Protein AF-A0A1I2H4F8-F1 (afdb_monomer_lite)

Structure (mmCIF, N/CA/C/O backbone):
data_AF-A0A1I2H4F8-F1
#
_entry.id   AF-A0A1I2H4F8-F1
#
loop_
_atom_site.group_PDB
_atom_site.id
_atom_site.type_symbol
_atom_site.label_atom_id
_atom_site.label_alt_id
_atom_site.label_comp_id
_atom_site.label_asym_id
_atom_site.label_entity_id
_atom_site.label_seq_id
_atom_site.pdbx_PDB_ins_code
_atom_site.Cartn_x
_atom_site.Cartn_y
_atom_site.Cartn_z
_atom_site.occupancy
_atom_site.B_iso_or_equiv
_atom_site.auth_seq_id
_atom_site.auth_comp_id
_atom_site.auth_asym_id
_atom_site.auth_atom_id
_atom_site.pdbx_PDB_model_num
ATOM 1 N N . MET A 1 1 ? 90.840 -33.347 -33.432 1.00 39.97 1 MET A N 1
ATOM 2 C CA . MET A 1 1 ? 90.452 -32.369 -32.389 1.00 39.97 1 MET A CA 1
ATOM 3 C C . MET A 1 1 ? 90.747 -30.966 -32.914 1.00 39.97 1 MET A C 1
ATOM 5 O O . MET A 1 1 ? 91.766 -30.851 -33.579 1.00 39.97 1 MET A O 1
ATOM 9 N N . PRO A 1 2 ? 90.014 -29.904 -32.543 1.00 55.44 2 PRO A N 1
ATOM 10 C CA . PRO A 1 2 ? 88.580 -29.834 -32.237 1.00 55.44 2 PRO A CA 1
ATOM 11 C C . PRO A 1 2 ? 87.921 -28.507 -32.757 1.00 55.44 2 PRO A C 1
ATOM 13 O O . PRO A 1 2 ? 88.611 -27.640 -33.274 1.00 55.44 2 PRO A O 1
ATOM 16 N N . VAL A 1 3 ? 86.580 -28.426 -32.665 1.00 59.91 3 VAL A N 1
ATOM 17 C CA . VAL A 1 3 ? 85.654 -27.255 -32.526 1.00 59.91 3 VAL A CA 1
ATOM 18 C C . VAL A 1 3 ? 86.143 -25.826 -32.882 1.00 59.91 3 VAL A C 1
ATOM 20 O O . VAL A 1 3 ? 87.194 -25.403 -32.435 1.00 59.91 3 VAL A O 1
ATOM 23 N N . THR A 1 4 ? 85.369 -24.971 -33.565 1.00 49.78 4 THR A N 1
ATOM 24 C CA . THR A 1 4 ? 84.066 -24.465 -33.089 1.00 49.78 4 THR A CA 1
ATOM 25 C C . THR A 1 4 ? 83.161 -23.913 -34.201 1.00 49.78 4 THR A C 1
ATOM 27 O O . THR A 1 4 ? 83.515 -23.065 -35.013 1.00 49.78 4 THR A O 1
ATOM 30 N N . ARG A 1 5 ? 81.910 -24.368 -34.125 1.00 60.12 5 ARG A N 1
ATOM 31 C CA . ARG A 1 5 ? 80.679 -23.698 -34.547 1.00 60.12 5 ARG A CA 1
ATOM 32 C C . ARG A 1 5 ? 80.498 -22.412 -33.731 1.00 60.12 5 ARG A C 1
ATOM 34 O O . ARG A 1 5 ? 80.404 -22.533 -32.518 1.00 60.12 5 ARG A O 1
ATOM 41 N N . THR A 1 6 ? 80.301 -21.268 -34.386 1.00 49.59 6 THR A N 1
ATOM 42 C CA . THR A 1 6 ? 79.410 -20.179 -33.928 1.00 49.59 6 THR A CA 1
ATOM 43 C C . THR A 1 6 ? 79.013 -19.302 -35.118 1.00 49.59 6 THR A C 1
ATOM 45 O O . THR A 1 6 ? 79.593 -18.256 -35.394 1.00 49.59 6 THR A O 1
ATOM 48 N N . ALA A 1 7 ? 77.980 -19.741 -35.838 1.00 48.59 7 ALA A N 1
ATOM 49 C CA . ALA A 1 7 ? 77.205 -18.860 -36.696 1.00 48.59 7 ALA A CA 1
ATOM 50 C C . ALA A 1 7 ? 76.454 -17.874 -35.791 1.00 48.59 7 ALA A C 1
ATOM 52 O O . ALA A 1 7 ? 75.472 -18.234 -35.144 1.00 48.59 7 ALA A O 1
ATOM 53 N N . GLY A 1 8 ? 76.952 -16.642 -35.718 1.00 45.03 8 GLY A N 1
ATOM 54 C CA . GLY A 1 8 ? 76.224 -15.502 -35.176 1.00 45.03 8 GLY A CA 1
ATOM 55 C C . GLY A 1 8 ? 75.126 -15.081 -36.147 1.00 45.03 8 GLY A C 1
ATOM 56 O O . GLY A 1 8 ? 75.227 -14.054 -36.803 1.00 45.03 8 GLY A O 1
ATOM 57 N N . THR A 1 9 ? 74.077 -15.886 -36.269 1.00 62.81 9 THR A N 1
ATOM 58 C CA . THR A 1 9 ? 72.761 -15.352 -36.610 1.00 62.81 9 THR A CA 1
ATOM 59 C C . THR A 1 9 ? 72.220 -14.739 -35.335 1.00 62.81 9 THR A C 1
ATOM 61 O O . THR A 1 9 ? 72.135 -15.466 -34.345 1.00 62.81 9 THR A O 1
ATOM 64 N N . THR A 1 10 ? 71.867 -13.454 -35.337 1.00 55.84 10 THR A N 1
ATOM 65 C CA . THR A 1 10 ? 70.646 -12.925 -34.700 1.00 55.84 10 THR A CA 1
ATOM 66 C C . THR A 1 10 ? 70.765 -11.419 -34.510 1.00 55.84 10 THR A C 1
ATOM 68 O O . THR A 1 10 ? 71.670 -10.926 -33.846 1.00 55.84 10 THR A O 1
ATOM 71 N N . THR A 1 11 ? 69.762 -10.741 -35.070 1.00 59.06 11 THR A N 1
ATOM 72 C CA . THR A 1 11 ? 69.289 -9.410 -34.691 1.00 59.06 11 THR A CA 1
ATOM 73 C C . THR A 1 11 ? 70.174 -8.249 -35.100 1.00 59.06 11 THR A C 1
ATOM 75 O O . THR A 1 11 ? 71.137 -7.948 -34.418 1.00 59.06 11 THR A O 1
ATOM 78 N N . MET A 1 12 ? 69.773 -7.553 -36.172 1.00 51.06 12 MET A N 1
ATOM 79 C CA . MET A 1 12 ? 69.686 -6.076 -36.227 1.00 51.06 12 MET A CA 1
ATOM 80 C C . MET A 1 12 ? 68.962 -5.575 -37.502 1.00 51.06 12 MET A C 1
ATOM 82 O O . MET A 1 12 ? 69.264 -4.500 -38.003 1.00 51.06 12 MET A O 1
ATOM 86 N N . MET A 1 13 ? 67.987 -6.321 -38.056 1.00 48.41 13 MET A N 1
ATOM 87 C CA . MET A 1 13 ? 67.206 -5.834 -39.213 1.00 48.41 13 MET A CA 1
ATOM 88 C C . MET A 1 13 ? 65.754 -6.360 -39.257 1.00 48.41 13 MET A C 1
ATOM 90 O O . MET A 1 13 ? 65.284 -6.803 -40.295 1.00 48.41 13 MET A O 1
ATOM 94 N N . GLY A 1 14 ? 65.045 -6.346 -38.118 1.00 54.44 14 GLY A N 1
ATOM 95 C CA . GLY A 1 14 ? 63.628 -6.769 -38.010 1.00 54.44 14 GLY A CA 1
ATOM 96 C C . GLY A 1 14 ? 62.611 -5.629 -37.820 1.00 54.44 14 GLY A C 1
ATOM 97 O O . GLY A 1 14 ? 61.411 -5.861 -37.779 1.00 54.44 14 GLY A O 1
ATOM 98 N N . GLY A 1 15 ? 63.056 -4.371 -37.719 1.00 59.88 15 GLY A N 1
ATOM 99 C CA . GLY A 1 15 ? 62.225 -3.277 -37.190 1.00 59.88 15 GLY A CA 1
ATOM 100 C C . GLY A 1 15 ? 61.047 -2.800 -38.056 1.00 59.88 15 GLY A C 1
ATOM 101 O O . GLY A 1 15 ? 60.159 -2.147 -37.523 1.00 59.88 15 GLY A O 1
ATOM 102 N N . MET A 1 16 ? 61.005 -3.104 -39.360 1.00 56.12 16 MET A N 1
ATOM 103 C CA . MET A 1 16 ? 59.895 -2.687 -40.245 1.00 56.12 16 MET A CA 1
ATOM 104 C C . MET A 1 16 ? 59.062 -3.852 -40.797 1.00 56.12 16 MET A C 1
ATOM 106 O O . MET A 1 16 ? 57.874 -3.669 -41.053 1.00 56.12 16 MET A O 1
ATOM 110 N N . ALA A 1 17 ? 59.644 -5.048 -40.954 1.00 54.59 17 ALA A N 1
ATOM 111 C CA . ALA A 1 17 ? 58.944 -6.208 -41.516 1.00 54.59 17 ALA A CA 1
ATOM 112 C C . ALA A 1 17 ? 57.994 -6.882 -40.508 1.00 54.59 17 ALA A C 1
ATOM 114 O O . ALA A 1 17 ? 56.957 -7.401 -40.913 1.00 54.59 17 ALA A O 1
ATOM 115 N N . ASP A 1 18 ? 58.289 -6.788 -39.207 1.00 60.88 18 ASP A N 1
ATOM 116 C CA . ASP A 1 18 ? 57.451 -7.347 -38.132 1.00 60.88 18 ASP A CA 1
ATOM 117 C C . ASP A 1 18 ? 56.252 -6.443 -37.772 1.00 60.88 18 ASP A C 1
ATOM 119 O O . ASP A 1 18 ? 55.317 -6.854 -37.082 1.00 60.88 18 ASP A O 1
ATOM 123 N N . LEU A 1 19 ? 56.238 -5.209 -38.287 1.00 59.44 19 LEU A N 1
ATOM 124 C CA . LEU A 1 19 ? 55.208 -4.202 -38.017 1.00 59.44 19 LEU A CA 1
ATOM 125 C C . LEU A 1 19 ? 53.937 -4.431 -38.850 1.00 59.44 19 LEU A C 1
ATOM 127 O O . LEU A 1 19 ? 52.829 -4.193 -38.374 1.00 59.44 19 LEU A O 1
ATOM 131 N N . VAL A 1 20 ? 54.089 -4.951 -40.071 1.00 65.06 20 VAL A N 1
ATOM 132 C CA . VAL A 1 20 ? 52.974 -5.302 -40.965 1.00 65.06 20 VAL A CA 1
ATOM 133 C C . VAL A 1 20 ? 52.110 -6.439 -40.394 1.00 65.06 20 VAL A C 1
ATOM 135 O O . VAL A 1 20 ? 50.898 -6.242 -40.286 1.00 65.06 20 VAL A O 1
ATOM 138 N N . PRO A 1 21 ? 52.660 -7.595 -39.963 1.00 66.81 21 PRO A N 1
ATOM 139 C CA . PRO A 1 21 ? 51.850 -8.645 -39.350 1.00 66.81 21 PRO A CA 1
ATOM 140 C C . PRO A 1 21 ? 51.243 -8.202 -38.011 1.00 66.81 21 PRO A C 1
ATOM 142 O O . PRO A 1 21 ? 50.092 -8.535 -37.740 1.00 66.81 21 PRO A O 1
ATOM 145 N N . ALA A 1 22 ? 51.942 -7.387 -37.210 1.00 66.88 22 ALA A N 1
ATOM 146 C CA . ALA A 1 22 ? 51.381 -6.826 -35.978 1.00 66.88 22 ALA A CA 1
ATOM 147 C C . ALA A 1 22 ? 50.166 -5.914 -36.247 1.00 66.88 22 ALA A C 1
ATOM 149 O O . ALA A 1 22 ? 49.146 -6.025 -35.566 1.00 66.88 22 ALA A O 1
ATOM 150 N N . LEU A 1 23 ? 50.232 -5.060 -37.275 1.00 67.00 23 LEU A N 1
ATOM 151 C CA . LEU A 1 23 ? 49.124 -4.193 -37.689 1.00 67.00 23 LEU A CA 1
ATOM 152 C C . LEU A 1 23 ? 47.916 -5.007 -38.191 1.00 67.00 23 LEU A C 1
ATOM 154 O O . LEU A 1 23 ? 46.775 -4.708 -37.832 1.00 67.00 23 LEU A O 1
ATOM 158 N N . VAL A 1 24 ? 48.166 -6.061 -38.978 1.00 71.38 24 VAL A N 1
ATOM 159 C CA . VAL A 1 24 ? 47.126 -6.959 -39.515 1.00 71.38 24 VAL A CA 1
ATOM 160 C C . VAL A 1 24 ? 46.428 -7.745 -38.401 1.00 71.38 24 VAL A C 1
ATOM 162 O O . VAL A 1 24 ? 45.221 -7.961 -38.478 1.00 71.38 24 VAL A O 1
ATOM 165 N N . VAL A 1 25 ? 47.149 -8.129 -37.343 1.00 76.81 25 VAL A N 1
ATOM 166 C CA . VAL A 1 25 ? 46.583 -8.848 -36.187 1.00 76.81 25 VAL A CA 1
ATOM 167 C C . VAL A 1 25 ? 45.822 -7.912 -35.241 1.00 76.81 25 VAL A C 1
ATOM 169 O O . VAL A 1 25 ? 44.806 -8.308 -34.672 1.00 76.81 25 VAL A O 1
ATOM 172 N N . LEU A 1 26 ? 46.256 -6.658 -35.089 1.00 79.69 26 LEU A N 1
ATOM 173 C CA . LEU A 1 26 ? 45.585 -5.680 -34.224 1.00 79.69 26 LEU A CA 1
ATOM 174 C C . LEU A 1 26 ? 44.281 -5.140 -34.829 1.00 79.69 26 LEU A C 1
ATOM 176 O O . LEU A 1 26 ? 43.333 -4.878 -34.089 1.00 79.69 26 LEU A O 1
ATOM 180 N N . ALA A 1 27 ? 44.190 -5.015 -36.155 1.00 83.38 27 ALA A N 1
ATOM 181 C CA . ALA A 1 27 ? 43.000 -4.513 -36.846 1.00 83.38 27 ALA A CA 1
ATOM 182 C C . ALA A 1 27 ? 41.679 -5.243 -36.485 1.00 83.38 27 ALA A C 1
ATOM 184 O O . ALA A 1 27 ? 40.718 -4.560 -36.114 1.00 83.38 27 ALA A O 1
ATOM 185 N N . PRO A 1 28 ? 41.581 -6.591 -36.517 1.00 83.25 28 PRO A N 1
ATOM 186 C CA . PRO A 1 28 ? 40.359 -7.294 -36.126 1.00 83.25 28 PRO A CA 1
ATOM 187 C C . PRO A 1 28 ? 40.059 -7.158 -34.630 1.00 83.25 28 PRO A C 1
ATOM 189 O O . PRO A 1 28 ? 38.895 -7.080 -34.252 1.00 83.25 28 PRO A O 1
ATOM 192 N N . VAL A 1 29 ? 41.083 -7.072 -33.775 1.00 87.00 29 VAL A N 1
ATOM 193 C CA . VAL A 1 29 ? 40.905 -6.882 -32.326 1.00 87.00 29 VAL A CA 1
ATOM 194 C C . VAL A 1 29 ? 40.298 -5.510 -32.036 1.00 87.00 29 VAL A C 1
ATOM 196 O O . VAL A 1 29 ? 39.344 -5.409 -31.269 1.00 87.00 29 VAL A O 1
ATOM 199 N N . VAL A 1 30 ? 40.793 -4.461 -32.695 1.00 88.25 30 VAL A N 1
ATOM 200 C CA . VAL A 1 30 ? 40.244 -3.102 -32.579 1.00 88.25 30 VAL A CA 1
ATOM 201 C C . VAL A 1 30 ? 38.819 -3.040 -33.130 1.00 88.25 30 VAL A C 1
ATOM 203 O O . VAL A 1 30 ? 37.950 -2.437 -32.500 1.00 88.25 30 VAL A O 1
ATOM 206 N N . ALA A 1 31 ? 38.546 -3.705 -34.256 1.00 88.00 31 ALA A N 1
ATOM 207 C CA . ALA A 1 31 ? 37.199 -3.786 -34.815 1.00 88.00 31 ALA A CA 1
ATOM 208 C C . ALA A 1 31 ? 36.225 -4.501 -33.860 1.00 88.00 31 ALA A C 1
ATOM 210 O O . ALA A 1 31 ? 35.133 -3.994 -33.606 1.00 88.00 31 ALA A O 1
ATOM 211 N N . LEU A 1 32 ? 36.630 -5.632 -33.272 1.00 90.50 32 LEU A N 1
ATOM 212 C CA . LEU A 1 32 ? 35.833 -6.372 -32.290 1.00 90.50 32 LEU A CA 1
ATOM 213 C C . LEU A 1 32 ? 35.600 -5.562 -31.011 1.00 90.50 32 LEU A C 1
ATOM 215 O O . LEU A 1 32 ? 34.479 -5.545 -30.512 1.00 90.50 32 LEU A O 1
ATOM 219 N N . LEU A 1 33 ? 36.613 -4.846 -30.513 1.00 90.81 33 LEU A N 1
ATOM 220 C CA . LEU A 1 33 ? 36.468 -3.935 -29.374 1.00 90.81 33 LEU A CA 1
ATOM 221 C C . LEU A 1 33 ? 35.499 -2.790 -29.689 1.00 90.81 33 LEU A C 1
ATOM 223 O O . LEU A 1 33 ? 34.646 -2.472 -28.863 1.00 90.81 33 LEU A O 1
ATOM 227 N N . GLY A 1 34 ? 35.570 -2.212 -30.890 1.00 89.00 34 GLY A N 1
ATOM 228 C CA . GLY A 1 34 ? 34.635 -1.184 -31.348 1.00 89.00 34 GLY A CA 1
ATOM 229 C C . GLY A 1 34 ? 33.195 -1.697 -31.409 1.00 89.00 34 GLY A C 1
ATOM 230 O O . GLY A 1 34 ? 32.293 -1.075 -30.848 1.00 89.00 34 GLY A O 1
ATOM 231 N N . VAL A 1 35 ? 32.979 -2.869 -32.014 1.00 86.81 35 VAL A N 1
ATOM 232 C CA . VAL A 1 35 ? 31.661 -3.524 -32.063 1.00 86.81 35 VAL A CA 1
ATOM 233 C C . VAL A 1 35 ? 31.161 -3.847 -30.654 1.00 86.81 35 VAL A C 1
ATOM 235 O O . VAL A 1 35 ? 30.007 -3.568 -30.341 1.00 86.81 35 VAL A O 1
ATOM 238 N N . PHE A 1 36 ? 32.022 -4.359 -29.774 1.00 86.06 36 PHE A N 1
ATOM 239 C CA . PHE A 1 36 ? 31.679 -4.664 -28.386 1.00 86.06 36 PHE A CA 1
ATOM 240 C C . PHE A 1 36 ? 31.255 -3.408 -27.607 1.00 86.06 36 PHE A C 1
ATOM 242 O O . PHE A 1 36 ? 30.220 -3.421 -26.942 1.00 86.06 36 PHE A O 1
ATOM 249 N N . ILE A 1 37 ? 31.978 -2.291 -27.753 1.00 86.00 37 ILE A N 1
ATOM 250 C CA . ILE A 1 37 ? 31.615 -0.996 -27.152 1.00 86.00 37 ILE A CA 1
ATOM 251 C C . ILE A 1 37 ? 30.257 -0.508 -27.679 1.00 86.00 37 ILE A C 1
ATOM 253 O O . ILE A 1 37 ? 29.415 -0.073 -26.890 1.00 86.00 37 ILE A O 1
ATOM 257 N N . VAL A 1 38 ? 30.010 -0.618 -28.989 1.00 82.94 38 VAL A N 1
ATOM 258 C CA . VAL A 1 38 ? 28.726 -0.237 -29.604 1.00 82.94 38 VAL A CA 1
ATOM 259 C C . VAL A 1 38 ? 27.579 -1.102 -29.073 1.00 82.94 38 VAL A C 1
ATOM 261 O O . VAL A 1 38 ? 26.531 -0.564 -28.715 1.00 82.94 38 VAL A O 1
ATOM 264 N N . VAL A 1 39 ? 27.772 -2.419 -28.953 1.00 80.81 39 VAL A N 1
ATOM 265 C CA . VAL A 1 39 ? 26.772 -3.348 -28.397 1.00 80.81 39 VAL A CA 1
ATOM 266 C C . VAL A 1 39 ? 26.457 -3.015 -26.935 1.00 80.81 39 VAL A C 1
ATOM 268 O O . VAL A 1 39 ? 25.285 -2.940 -26.562 1.00 80.81 39 VAL A O 1
ATOM 271 N N . LEU A 1 40 ? 27.470 -2.726 -26.112 1.00 77.06 40 LEU A N 1
ATOM 272 C CA . LEU A 1 40 ? 27.270 -2.320 -24.715 1.00 77.06 40 LEU A CA 1
ATOM 273 C C . LEU A 1 40 ? 26.562 -0.961 -24.578 1.00 77.06 40 LEU A C 1
ATOM 275 O O . LEU A 1 40 ? 25.819 -0.742 -23.616 1.00 77.06 40 LEU A O 1
ATOM 279 N N . ALA A 1 41 ? 26.752 -0.048 -25.533 1.00 73.94 41 ALA A N 1
ATOM 280 C CA . ALA A 1 41 ? 26.088 1.253 -25.538 1.00 73.94 41 ALA A CA 1
ATOM 281 C C . ALA A 1 41 ? 24.585 1.162 -25.878 1.00 73.94 41 ALA A C 1
ATOM 283 O O . ALA A 1 41 ? 23.793 1.964 -25.375 1.00 73.94 41 ALA A O 1
ATOM 284 N N . GLN A 1 42 ? 24.166 0.167 -26.670 1.00 68.38 42 GLN A N 1
ATOM 285 C CA . GLN A 1 42 ? 22.779 0.016 -27.141 1.00 68.38 42 GLN A CA 1
ATOM 286 C C . GLN A 1 42 ? 21.780 -0.312 -26.010 1.00 68.38 42 GLN A C 1
ATOM 288 O O . GLN A 1 42 ? 20.629 0.126 -26.047 1.00 68.38 42 GLN A O 1
ATOM 293 N N . GLY A 1 43 ? 22.212 -1.019 -24.957 1.00 59.69 43 GLY A N 1
ATOM 294 C CA . GLY A 1 43 ? 21.328 -1.475 -23.872 1.00 59.69 43 GLY A CA 1
ATOM 295 C C . GLY A 1 43 ? 20.794 -0.368 -22.950 1.00 59.69 43 GLY A C 1
ATOM 296 O O . GLY A 1 43 ? 19.757 -0.537 -22.307 1.00 59.69 43 GLY A O 1
ATOM 297 N N . LYS A 1 44 ? 21.456 0.795 -22.894 1.00 56.81 44 LYS A N 1
ATOM 298 C CA . LYS A 1 44 ? 21.090 1.874 -21.956 1.00 56.81 44 LYS A CA 1
ATOM 299 C C . LYS A 1 44 ? 19.917 2.731 -22.444 1.00 56.81 44 LYS A C 1
ATOM 301 O O . LYS A 1 44 ? 19.139 3.222 -21.628 1.00 56.81 44 LYS A O 1
ATOM 306 N N . ALA A 1 45 ? 19.750 2.876 -23.759 1.00 59.28 45 ALA A N 1
ATOM 307 C CA . ALA A 1 45 ? 18.715 3.731 -24.347 1.00 59.28 45 ALA A CA 1
ATOM 308 C C . ALA A 1 45 ? 17.330 3.060 -24.408 1.00 59.28 45 ALA A C 1
ATOM 310 O O . ALA A 1 45 ? 16.309 3.738 -24.277 1.00 59.28 45 ALA A O 1
ATOM 311 N N . ALA A 1 46 ? 17.275 1.734 -24.570 1.00 59.16 46 ALA A N 1
ATOM 312 C CA . ALA A 1 46 ? 16.018 0.983 -24.553 1.00 59.16 46 ALA A CA 1
ATOM 313 C C . ALA A 1 46 ? 15.435 0.884 -23.130 1.00 59.16 46 ALA A C 1
ATOM 315 O O . ALA A 1 46 ? 14.266 1.203 -22.914 1.00 59.16 46 ALA A O 1
ATOM 316 N N . ALA A 1 47 ? 16.279 0.583 -22.137 1.00 59.66 47 ALA A N 1
ATOM 317 C CA . ALA A 1 47 ? 15.864 0.461 -20.738 1.00 59.66 47 ALA A CA 1
ATOM 318 C C . ALA A 1 47 ? 15.335 1.779 -20.134 1.00 59.66 47 ALA A C 1
ATOM 320 O O . ALA A 1 47 ? 14.472 1.762 -19.255 1.00 59.66 47 ALA A O 1
ATOM 321 N N . ALA A 1 48 ? 15.818 2.934 -20.607 1.00 62.62 48 ALA A N 1
ATOM 322 C CA . ALA A 1 48 ? 15.330 4.238 -20.156 1.00 62.62 48 ALA A CA 1
ATOM 323 C C . ALA A 1 48 ? 13.889 4.521 -20.622 1.00 62.62 48 ALA A C 1
ATOM 325 O O . ALA A 1 48 ? 13.079 5.041 -19.852 1.00 62.62 48 ALA A O 1
ATOM 326 N N . ARG A 1 49 ? 13.540 4.132 -21.857 1.00 62.41 49 ARG A N 1
ATOM 327 C CA . ARG A 1 49 ? 12.192 4.333 -22.419 1.00 62.41 49 ARG A CA 1
ATOM 328 C C . ARG A 1 49 ? 11.147 3.446 -21.740 1.00 62.41 49 ARG A C 1
ATOM 330 O O . ARG A 1 49 ? 10.020 3.888 -21.521 1.00 62.41 49 ARG A O 1
ATOM 337 N N . ASP A 1 50 ? 11.520 2.228 -21.358 1.00 66.94 50 ASP A N 1
ATOM 338 C CA . ASP A 1 50 ? 10.613 1.307 -20.663 1.00 66.94 50 ASP A CA 1
ATOM 339 C C . ASP A 1 50 ? 10.311 1.741 -19.226 1.00 66.94 50 ASP A C 1
ATOM 341 O O . ASP A 1 50 ? 9.161 1.669 -18.781 1.00 66.94 50 ASP A O 1
ATOM 345 N N . ARG A 1 51 ? 11.308 2.289 -18.520 1.00 70.50 51 ARG A N 1
ATOM 346 C CA 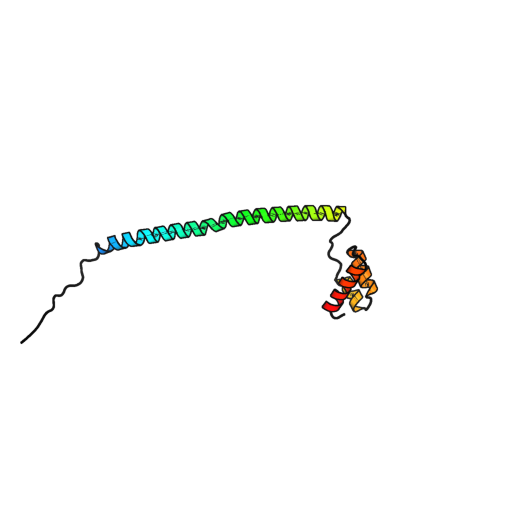. ARG A 1 51 ? 11.109 2.867 -17.182 1.00 70.50 51 ARG A CA 1
ATOM 347 C C . ARG A 1 51 ? 10.169 4.069 -17.218 1.00 70.50 51 ARG A C 1
ATOM 349 O O . ARG A 1 51 ? 9.235 4.118 -16.424 1.00 70.50 51 ARG A O 1
ATOM 356 N N . ALA A 1 52 ? 10.356 4.983 -18.172 1.00 73.44 52 ALA A N 1
ATOM 357 C CA . ALA A 1 52 ? 9.511 6.171 -18.307 1.00 73.44 52 ALA A CA 1
ATOM 358 C C . ALA A 1 52 ? 8.029 5.815 -18.539 1.00 73.44 52 ALA A C 1
ATOM 360 O O . ALA A 1 52 ? 7.149 6.353 -17.869 1.00 73.44 52 ALA A O 1
ATOM 361 N N . ARG A 1 53 ? 7.746 4.841 -19.418 1.00 77.88 53 ARG A N 1
ATOM 362 C CA . ARG A 1 53 ? 6.371 4.365 -19.665 1.00 77.88 53 ARG A CA 1
ATOM 363 C C . ARG A 1 53 ? 5.739 3.718 -18.436 1.00 77.88 53 ARG A C 1
ATOM 365 O O . ARG A 1 53 ? 4.534 3.844 -18.226 1.00 77.88 53 ARG A O 1
ATOM 372 N N . SER A 1 54 ? 6.538 3.019 -17.638 1.00 78.38 54 SER A N 1
ATOM 373 C CA . SER A 1 54 ? 6.062 2.352 -16.424 1.00 78.38 54 SER A CA 1
ATOM 374 C C . SER A 1 54 ? 5.671 3.366 -15.345 1.00 78.38 54 SER A C 1
ATOM 376 O O . SER A 1 54 ? 4.606 3.227 -14.748 1.00 78.38 54 SER A O 1
ATOM 378 N N . VAL A 1 55 ? 6.464 4.431 -15.170 1.00 83.12 55 VAL A N 1
ATOM 379 C CA . VAL A 1 55 ? 6.151 5.528 -14.235 1.00 83.12 55 VAL A CA 1
ATOM 380 C C . VAL A 1 55 ? 4.854 6.241 -14.623 1.00 83.12 55 VAL A C 1
ATOM 382 O O . VAL A 1 55 ? 3.994 6.469 -13.776 1.00 83.12 55 VAL A O 1
ATOM 385 N N . GLU A 1 56 ? 4.655 6.538 -15.910 1.00 86.56 56 GLU A N 1
ATOM 386 C CA . GLU A 1 56 ? 3.424 7.197 -16.366 1.00 86.56 56 GLU A CA 1
ATOM 387 C C . GLU A 1 56 ? 2.181 6.316 -16.155 1.00 86.56 56 GLU A C 1
ATOM 389 O O . GLU A 1 56 ? 1.111 6.799 -15.764 1.00 86.56 56 GLU A O 1
ATOM 394 N N . ARG A 1 57 ? 2.318 5.004 -16.390 1.00 86.94 57 ARG A N 1
ATOM 395 C CA . ARG A 1 57 ? 1.244 4.036 -16.143 1.00 86.94 57 ARG A CA 1
ATOM 396 C C . ARG A 1 57 ? 0.877 3.971 -14.664 1.00 86.94 57 ARG A C 1
ATOM 398 O O . ARG A 1 57 ? -0.315 4.012 -14.369 1.00 86.94 57 ARG A O 1
ATOM 405 N N . LEU A 1 58 ? 1.864 3.925 -13.769 1.00 90.44 58 LEU A N 1
ATOM 406 C CA . LEU A 1 58 ? 1.643 3.937 -12.319 1.00 90.44 58 LEU A CA 1
ATOM 407 C C . LEU A 1 58 ? 0.881 5.190 -11.885 1.00 90.44 58 LEU A C 1
ATOM 409 O O . LEU A 1 58 ? -0.197 5.071 -11.312 1.00 90.44 58 LEU A O 1
ATOM 413 N N . ALA A 1 59 ? 1.339 6.373 -12.300 1.00 89.31 59 ALA A N 1
ATOM 414 C CA . ALA A 1 59 ? 0.682 7.630 -11.947 1.00 89.31 59 ALA A CA 1
ATOM 415 C C . ALA A 1 59 ? -0.778 7.698 -12.442 1.00 89.31 59 ALA A C 1
ATOM 417 O O . ALA A 1 59 ? -1.647 8.302 -11.813 1.00 89.31 59 ALA A O 1
ATOM 418 N N . ARG A 1 60 ? -1.087 7.086 -13.596 1.00 91.50 60 ARG A N 1
ATOM 419 C CA . ARG A 1 60 ? -2.469 6.986 -14.092 1.00 91.50 60 ARG A CA 1
ATOM 420 C C . ARG A 1 60 ? -3.313 6.029 -13.247 1.00 91.50 60 ARG A C 1
ATOM 422 O O . ARG A 1 60 ? -4.500 6.297 -13.071 1.00 91.50 60 ARG A O 1
ATOM 429 N N . VAL A 1 61 ? -2.737 4.921 -12.786 1.00 93.12 61 VAL A N 1
ATOM 430 C CA . VAL A 1 61 ? -3.415 3.952 -11.912 1.00 93.12 61 VAL A CA 1
ATOM 431 C C . VAL A 1 61 ? -3.705 4.577 -10.551 1.00 93.12 61 VAL A C 1
ATOM 433 O O . VAL A 1 61 ? -4.854 4.529 -10.131 1.00 93.12 61 VAL A O 1
ATOM 436 N N . GLU A 1 62 ? -2.729 5.240 -9.932 1.00 89.44 62 GLU A N 1
ATOM 437 C CA . GLU A 1 62 ? -2.895 5.957 -8.658 1.00 89.44 62 GLU A CA 1
ATOM 438 C C . GLU A 1 62 ? -4.028 6.985 -8.739 1.00 89.44 62 GLU A C 1
ATOM 440 O O . GLU A 1 62 ? -4.982 6.913 -7.974 1.00 89.44 62 GLU A O 1
ATOM 445 N N . ARG A 1 63 ? -4.038 7.850 -9.765 1.00 90.31 63 ARG A N 1
ATOM 446 C CA . ARG A 1 63 ? -5.127 8.832 -9.946 1.00 90.31 63 ARG A CA 1
ATOM 447 C C . ARG A 1 63 ? -6.511 8.198 -10.085 1.00 90.31 63 ARG A C 1
ATOM 449 O O . ARG A 1 63 ? -7.501 8.778 -9.641 1.00 90.31 63 ARG A O 1
ATOM 456 N N . LYS A 1 64 ? -6.603 7.048 -10.761 1.00 90.44 64 LYS A N 1
ATOM 457 C CA . LYS A 1 64 ? -7.867 6.309 -10.892 1.00 90.44 64 LYS A CA 1
ATOM 458 C C . LYS A 1 64 ? -8.280 5.696 -9.560 1.00 90.44 64 LYS A C 1
ATOM 460 O O . LYS A 1 64 ? -9.460 5.749 -9.233 1.00 90.44 64 LYS A O 1
ATOM 465 N N . LEU A 1 65 ? -7.325 5.140 -8.819 1.00 89.06 65 LEU A N 1
ATOM 466 C CA . LEU A 1 65 ? -7.561 4.588 -7.495 1.00 89.06 65 LEU A CA 1
ATOM 467 C C . LEU A 1 65 ? -8.076 5.679 -6.553 1.00 89.06 65 LEU A C 1
ATOM 469 O O . LEU A 1 65 ? -9.146 5.511 -5.987 1.00 89.06 65 LEU A O 1
ATOM 473 N N . ASP A 1 66 ? -7.416 6.833 -6.503 1.00 85.75 66 ASP A N 1
ATOM 474 C CA . ASP A 1 66 ? -7.848 7.973 -5.690 1.00 85.75 66 ASP A CA 1
ATOM 475 C C . ASP A 1 66 ? -9.258 8.454 -6.055 1.00 85.75 66 ASP A C 1
ATOM 477 O O . ASP A 1 66 ? -10.047 8.830 -5.190 1.00 85.75 66 ASP A O 1
ATOM 481 N N . ALA A 1 67 ? -9.595 8.460 -7.348 1.00 88.44 67 ALA A N 1
ATOM 482 C CA . ALA A 1 67 ? -10.930 8.833 -7.802 1.00 88.44 67 ALA A CA 1
ATOM 483 C C . ALA A 1 67 ? -11.998 7.823 -7.352 1.00 88.44 67 ALA A C 1
ATOM 485 O O . ALA A 1 67 ? -13.074 8.239 -6.927 1.00 88.44 67 ALA A O 1
ATOM 486 N N . LEU A 1 68 ? -11.702 6.520 -7.416 1.00 87.75 68 LEU A N 1
ATOM 487 C CA . LEU A 1 68 ? -12.600 5.468 -6.934 1.00 87.75 68 LEU A CA 1
ATOM 488 C C . LEU A 1 68 ? -12.744 5.505 -5.410 1.00 87.75 68 LEU A C 1
ATOM 490 O O . LEU A 1 68 ? -13.863 5.442 -4.911 1.00 87.75 68 LEU A O 1
ATOM 494 N N . LEU A 1 69 ? -11.641 5.666 -4.680 1.00 84.12 69 LEU A N 1
ATOM 495 C CA . LEU A 1 69 ? -11.634 5.766 -3.220 1.00 84.12 69 LEU A CA 1
ATOM 496 C C . LEU A 1 69 ? -12.495 6.939 -2.741 1.00 84.12 69 LEU A C 1
ATOM 498 O O . LEU A 1 69 ? -13.411 6.739 -1.945 1.00 84.12 69 LEU A O 1
ATOM 502 N N . ARG A 1 70 ? -12.306 8.132 -3.326 1.00 82.50 70 ARG A N 1
ATOM 503 C CA . ARG A 1 70 ? -13.153 9.300 -3.038 1.00 82.50 70 ARG A CA 1
ATOM 504 C C . ARG A 1 70 ? -14.619 9.067 -3.389 1.00 82.50 70 ARG A C 1
ATOM 506 O O . ARG A 1 70 ? -15.492 9.474 -2.631 1.00 82.50 70 ARG A O 1
ATOM 513 N N . HIS A 1 71 ? -14.903 8.425 -4.524 1.00 85.06 71 HIS A N 1
ATOM 514 C CA . HIS A 1 71 ? -16.283 8.127 -4.917 1.00 85.06 71 HIS A CA 1
ATOM 515 C C . HIS A 1 71 ? -16.981 7.187 -3.922 1.00 85.06 71 HIS A C 1
ATOM 517 O O . HIS A 1 71 ? -18.174 7.339 -3.674 1.00 85.06 71 HIS A O 1
ATOM 523 N N . HIS A 1 72 ? -16.236 6.258 -3.319 1.00 79.44 72 HIS A N 1
ATOM 524 C CA . HIS A 1 72 ? -16.735 5.342 -2.295 1.00 79.44 72 HIS A CA 1
ATOM 525 C C . HIS A 1 72 ? -16.687 5.905 -0.865 1.00 79.44 72 HIS A C 1
ATOM 527 O O . HIS A 1 72 ? -17.075 5.199 0.063 1.00 79.44 72 HIS A O 1
ATOM 533 N N . GLY A 1 73 ? -16.238 7.151 -0.671 1.00 68.50 73 GLY A N 1
ATOM 534 C CA . GLY A 1 73 ? -16.091 7.751 0.659 1.00 68.50 73 GLY A CA 1
ATOM 535 C C . GLY A 1 73 ? -15.035 7.062 1.528 1.00 68.50 73 GLY A C 1
ATOM 536 O O . GLY A 1 73 ? -15.111 7.131 2.750 1.00 68.50 73 GLY A O 1
ATOM 537 N N . ILE A 1 74 ? -14.084 6.361 0.905 1.00 70.00 74 ILE A N 1
ATOM 538 C CA . ILE A 1 74 ? -12.970 5.713 1.591 1.00 70.00 74 ILE A CA 1
ATOM 539 C C . ILE A 1 74 ? -11.816 6.708 1.596 1.00 70.00 74 ILE A C 1
ATOM 541 O O . ILE A 1 74 ? -11.112 6.858 0.595 1.00 70.00 74 ILE A O 1
ATOM 545 N N . ASP A 1 75 ? -11.614 7.380 2.725 1.00 63.88 75 ASP A N 1
ATOM 546 C CA . ASP A 1 75 ? -10.377 8.107 2.969 1.00 63.88 75 ASP A CA 1
ATOM 547 C C . ASP A 1 75 ? -9.304 7.086 3.348 1.00 63.88 75 ASP A C 1
ATOM 549 O O . ASP A 1 75 ? -9.271 6.573 4.462 1.00 63.88 75 ASP A O 1
ATOM 553 N N . ALA A 1 76 ? -8.400 6.786 2.411 1.00 61.00 76 ALA A N 1
ATOM 554 C CA . ALA A 1 76 ? -7.196 5.991 2.667 1.00 61.00 76 ALA A CA 1
ATOM 555 C C . ALA A 1 76 ? -6.154 6.778 3.488 1.00 61.00 76 ALA A C 1
ATOM 557 O O . ALA A 1 76 ? -4.950 6.639 3.279 1.00 61.00 76 ALA A O 1
ATOM 558 N N . ALA A 1 77 ? -6.618 7.651 4.387 1.00 63.47 77 ALA A N 1
ATOM 559 C CA . ALA A 1 77 ? -5.771 8.262 5.386 1.00 63.47 77 ALA A CA 1
ATOM 560 C C . ALA A 1 77 ? -5.206 7.136 6.255 1.00 63.47 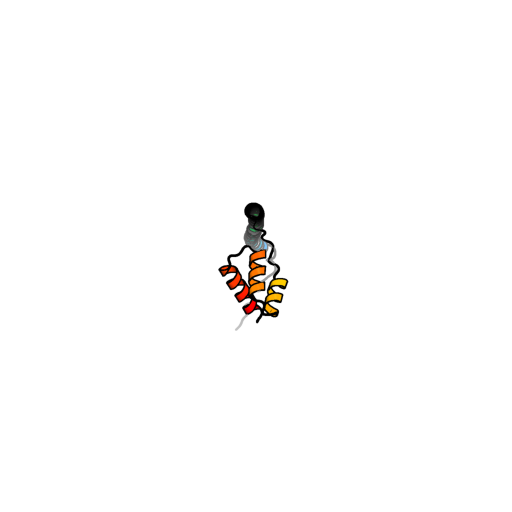77 ALA A C 1
ATOM 562 O O . ALA A 1 77 ? -5.947 6.277 6.739 1.00 63.47 77 ALA A O 1
ATOM 563 N N . GLU A 1 78 ? -3.884 7.118 6.408 1.00 67.50 78 GLU A N 1
ATOM 564 C CA . GLU A 1 78 ? -3.214 6.191 7.311 1.00 67.50 78 GLU A CA 1
ATOM 565 C C . GLU A 1 78 ? -3.888 6.312 8.692 1.00 67.50 78 GLU A C 1
ATOM 567 O O . GLU A 1 78 ? -3.985 7.432 9.208 1.00 67.50 78 GLU A O 1
ATOM 572 N N . PRO A 1 79 ? -4.407 5.220 9.285 1.00 74.31 79 PRO A N 1
ATOM 573 C CA . PRO A 1 79 ? -5.053 5.299 10.589 1.00 74.31 79 PRO A CA 1
ATOM 574 C C . PRO A 1 79 ? -4.090 5.911 11.608 1.00 74.31 79 PRO A C 1
ATOM 576 O O . PRO A 1 79 ? -2.884 5.654 11.559 1.00 74.31 79 PRO A O 1
ATOM 579 N N . GLU A 1 80 ? -4.612 6.707 12.545 1.00 82.81 80 GLU A N 1
ATOM 580 C CA . GLU A 1 80 ? -3.825 7.360 13.594 1.00 82.81 80 GLU A CA 1
ATOM 581 C C . GLU A 1 80 ? -3.299 6.316 14.590 1.00 82.81 80 GLU A C 1
ATOM 583 O O . GLU A 1 80 ? -3.790 6.139 15.710 1.00 82.81 80 GLU A O 1
ATOM 588 N N . LEU A 1 81 ? -2.247 5.618 14.171 1.00 86.00 81 LEU A N 1
ATOM 589 C CA . LEU A 1 81 ? -1.605 4.545 14.908 1.00 86.00 81 LEU A CA 1
ATOM 590 C C . LEU A 1 81 ? -1.176 4.961 16.328 1.00 86.00 81 LEU A C 1
ATOM 592 O O . LEU A 1 81 ? -1.381 4.160 17.245 1.00 86.00 81 LEU A O 1
ATOM 596 N N . PRO A 1 82 ? -0.665 6.190 16.580 1.00 90.50 82 PRO A N 1
ATOM 597 C CA . PRO A 1 82 ? -0.333 6.626 17.936 1.00 90.50 82 PRO A CA 1
ATOM 598 C C . PRO A 1 82 ? -1.522 6.578 18.903 1.00 90.50 82 PRO A C 1
ATOM 600 O O . PRO A 1 82 ? -1.359 6.161 20.049 1.00 90.50 82 PRO A O 1
ATOM 603 N N . GLN A 1 83 ? -2.722 6.951 18.449 1.00 90.19 83 GLN A N 1
ATOM 604 C CA . GLN A 1 83 ? -3.923 6.973 19.287 1.00 90.19 83 GLN A CA 1
ATOM 605 C C . GLN A 1 83 ? -4.403 5.551 19.615 1.00 90.19 83 GLN A C 1
ATOM 607 O O . GLN A 1 83 ? -4.777 5.253 20.752 1.00 90.19 83 GLN A O 1
ATOM 612 N N . ILE A 1 84 ? -4.335 4.643 18.637 1.00 93.12 84 ILE A N 1
ATOM 613 C CA . ILE A 1 84 ? -4.683 3.225 18.809 1.00 93.12 84 ILE A CA 1
ATOM 614 C C . ILE A 1 84 ? -3.723 2.555 19.800 1.00 93.12 84 ILE A C 1
ATOM 616 O O . ILE A 1 84 ? -4.167 1.858 20.716 1.00 93.12 84 ILE A O 1
ATOM 620 N N . LEU A 1 85 ? -2.416 2.793 19.653 1.00 94.19 85 LEU A N 1
ATOM 621 C CA . LEU A 1 85 ? -1.398 2.259 20.559 1.00 94.19 85 LEU A CA 1
ATOM 622 C C . LEU A 1 85 ? -1.562 2.796 21.979 1.00 94.19 85 LEU A C 1
ATOM 624 O O . LEU A 1 85 ? -1.374 2.051 22.937 1.00 94.19 85 LEU A O 1
ATOM 628 N N . GLU A 1 86 ? -1.963 4.055 22.135 1.00 95.31 86 GLU A N 1
ATOM 629 C CA 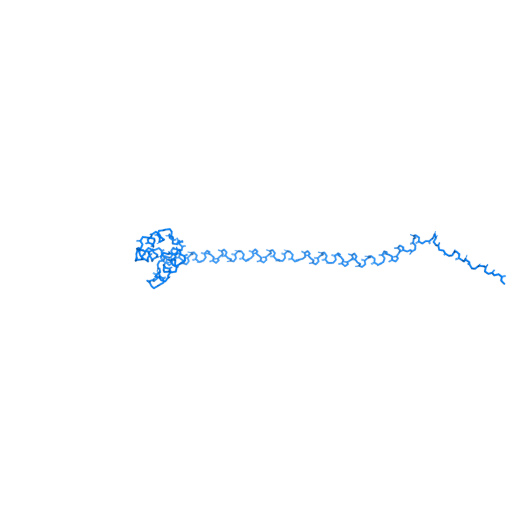. GLU A 1 86 ? -2.232 4.623 23.452 1.00 95.31 86 GLU A CA 1
ATOM 630 C C . GLU A 1 86 ? -3.422 3.942 24.140 1.00 95.31 86 GLU A C 1
ATOM 632 O O . GLU A 1 86 ? -3.357 3.586 25.317 1.00 95.31 86 GLU A O 1
ATOM 637 N N . HIS A 1 87 ? -4.495 3.664 23.397 1.00 96.19 87 HIS A N 1
ATOM 638 C CA . HIS A 1 87 ? -5.597 2.856 23.913 1.00 96.19 87 HIS A CA 1
ATOM 639 C C . HIS A 1 87 ? -5.156 1.449 24.325 1.00 96.19 87 HIS A C 1
ATOM 641 O O . HIS A 1 87 ? -5.618 0.960 25.358 1.00 96.19 87 HIS A O 1
ATOM 647 N N . LEU A 1 88 ? -4.263 0.814 23.562 1.00 96.50 88 LEU A N 1
ATOM 648 C CA . LEU A 1 88 ? -3.715 -0.503 23.893 1.00 96.50 88 LEU A CA 1
ATOM 649 C C . LEU A 1 88 ? -2.846 -0.469 25.154 1.00 96.50 88 LEU A C 1
ATOM 651 O O . LEU A 1 88 ? -3.080 -1.267 26.056 1.00 96.50 88 LEU A O 1
ATOM 655 N N . ARG A 1 89 ? -1.933 0.504 25.278 1.00 95.88 89 ARG A N 1
ATOM 656 C CA . ARG A 1 89 ? -1.088 0.692 26.474 1.00 95.88 89 ARG A CA 1
ATOM 657 C C . ARG A 1 89 ? -1.901 0.869 27.749 1.00 95.88 89 ARG A C 1
ATOM 659 O O . ARG A 1 89 ? -1.498 0.422 28.815 1.00 95.88 89 ARG A O 1
ATOM 666 N N . GLN A 1 90 ? -3.059 1.510 27.636 1.00 96.38 90 GLN A N 1
ATOM 667 C CA . GLN A 1 90 ? -3.966 1.736 28.759 1.00 96.38 90 GLN A CA 1
ATOM 668 C C . GLN A 1 90 ? -4.955 0.572 28.981 1.00 96.38 90 GLN A C 1
ATOM 670 O O . GLN A 1 90 ? -5.932 0.729 29.713 1.00 96.38 90 GLN A O 1
ATOM 675 N N . GLY A 1 91 ? -4.762 -0.578 28.319 1.00 94.56 91 GLY A N 1
ATOM 676 C CA . GLY A 1 91 ? -5.622 -1.763 28.429 1.00 94.56 91 GLY A CA 1
ATOM 677 C C . GLY A 1 91 ? -7.023 -1.591 27.826 1.00 94.56 91 GLY A C 1
ATOM 678 O O . GLY A 1 91 ? -7.891 -2.453 27.969 1.00 94.56 91 GLY A O 1
ATOM 679 N N . ARG A 1 92 ? -7.286 -0.486 27.118 1.00 97.12 92 ARG A N 1
ATOM 680 C CA . ARG A 1 92 ? -8.597 -0.143 26.548 1.00 97.12 92 ARG A CA 1
ATOM 681 C C . ARG A 1 92 ? -8.784 -0.721 25.145 1.00 97.12 92 ARG A C 1
ATOM 683 O O . ARG A 1 92 ? -9.098 -0.002 24.197 1.00 97.12 92 ARG A O 1
ATOM 690 N N . LYS A 1 93 ? -8.682 -2.044 25.011 1.00 96.12 93 LYS A N 1
ATOM 691 C CA . LYS A 1 93 ? -8.748 -2.751 23.716 1.00 96.12 93 LYS A CA 1
ATOM 692 C C . LYS A 1 93 ? -10.010 -2.452 22.894 1.00 96.12 93 LYS A C 1
ATOM 694 O O . LYS A 1 93 ? -9.920 -2.261 21.687 1.00 96.12 93 LYS A O 1
ATOM 699 N N . ILE A 1 94 ? -11.180 -2.338 23.529 1.00 97.44 94 ILE A N 1
ATOM 700 C CA . ILE A 1 94 ? -12.433 -1.987 22.827 1.00 97.44 94 ILE A CA 1
ATOM 701 C C . ILE A 1 94 ? -12.349 -0.586 22.201 1.00 97.44 94 ILE A C 1
ATOM 703 O O . ILE A 1 94 ? -12.831 -0.385 21.089 1.00 97.44 94 ILE A O 1
ATOM 707 N N . HIS A 1 95 ? -11.702 0.368 22.879 1.00 97.19 95 HIS A N 1
ATOM 708 C CA . HIS A 1 95 ? -11.530 1.727 22.362 1.00 97.19 95 HIS A CA 1
ATOM 709 C C . HIS A 1 95 ? -10.547 1.751 21.190 1.00 97.19 95 HIS A C 1
ATOM 711 O O . HIS A 1 95 ? -10.823 2.417 20.202 1.00 97.19 95 HIS A O 1
ATOM 717 N N . ALA A 1 96 ? -9.468 0.962 21.251 1.00 96.62 96 ALA A N 1
ATOM 718 C CA . ALA A 1 96 ? -8.544 0.790 20.128 1.00 96.62 96 ALA A CA 1
ATOM 719 C C . ALA A 1 96 ? -9.247 0.202 18.890 1.00 96.62 96 ALA A C 1
ATOM 721 O O . ALA A 1 96 ? -9.088 0.714 17.785 1.00 96.62 96 ALA A O 1
ATOM 722 N N . ILE A 1 97 ? -10.080 -0.832 19.076 1.00 96.19 97 ILE A N 1
ATOM 723 C CA . ILE A 1 97 ? -10.874 -1.438 17.991 1.00 96.19 97 ILE A CA 1
ATOM 724 C C . ILE A 1 97 ? -11.864 -0.428 17.413 1.00 96.19 97 ILE A C 1
ATOM 726 O O . ILE A 1 97 ? -11.995 -0.331 16.196 1.00 96.19 97 ILE A O 1
ATOM 730 N N . LYS A 1 98 ? -12.557 0.331 18.269 1.00 95.62 98 LYS A N 1
ATOM 731 C CA . LYS A 1 98 ? -13.487 1.369 17.823 1.00 95.62 98 LYS A CA 1
ATOM 732 C C . LYS A 1 98 ? -12.766 2.452 17.015 1.00 95.62 98 LYS A C 1
ATOM 734 O O . LYS A 1 98 ? -13.182 2.715 15.896 1.00 95.62 98 LYS A O 1
ATOM 739 N N . ALA A 1 99 ? -11.664 2.997 17.533 1.00 93.62 99 ALA A N 1
ATOM 740 C CA . ALA A 1 99 ? -10.870 4.016 16.848 1.00 93.62 99 ALA A CA 1
ATOM 741 C C . ALA A 1 99 ? -10.397 3.537 15.466 1.00 93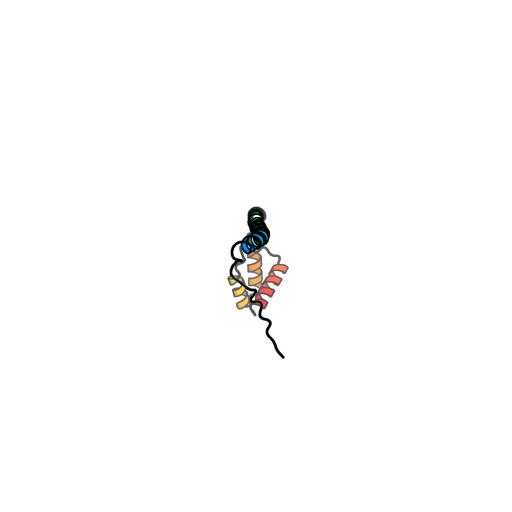.62 99 ALA A C 1
ATOM 743 O O . ALA A 1 99 ? -10.575 4.244 14.480 1.00 93.62 99 ALA A O 1
ATOM 744 N N . TYR A 1 100 ? -9.893 2.300 15.365 1.00 92.56 100 TYR A N 1
ATOM 745 C CA . TYR A 1 100 ? -9.484 1.727 14.080 1.00 92.56 100 TYR A CA 1
ATOM 746 C C . TYR A 1 100 ? -10.652 1.631 13.086 1.00 92.56 100 TYR A C 1
ATOM 748 O O . TYR A 1 100 ? -10.489 1.966 11.916 1.00 92.56 100 TYR A O 1
ATOM 756 N N . ARG A 1 101 ? -11.845 1.206 13.526 1.00 91.94 101 ARG A N 1
ATOM 757 C CA . ARG A 1 101 ? -13.036 1.133 12.656 1.00 91.94 101 ARG A CA 1
ATOM 758 C C . ARG A 1 101 ? -13.518 2.500 12.206 1.00 91.94 101 ARG A C 1
ATOM 760 O O . ARG A 1 101 ? -13.867 2.645 11.041 1.00 91.94 101 ARG A O 1
ATOM 767 N N . ASP A 1 102 ? -13.538 3.464 13.118 1.00 89.69 102 ASP A N 1
ATOM 768 C CA . ASP A 1 102 ? -13.997 4.822 12.831 1.00 89.69 102 ASP A CA 1
ATOM 769 C C . ASP A 1 102 ? -13.066 5.503 11.810 1.00 89.69 102 ASP A C 1
ATOM 771 O O . ASP A 1 102 ? -13.536 6.256 10.964 1.00 89.69 102 ASP A O 1
ATOM 775 N N . GLN A 1 103 ? -11.766 5.184 11.837 1.00 87.69 103 GLN A N 1
ATOM 776 C CA . GLN A 1 103 ? -10.767 5.722 10.905 1.00 87.69 103 GLN A CA 1
ATOM 777 C C . GLN A 1 103 ? -10.718 4.991 9.554 1.00 87.69 103 GLN A C 1
ATOM 779 O O . GLN A 1 103 ? -10.481 5.621 8.532 1.00 87.69 103 GLN A O 1
ATOM 784 N N . THR A 1 104 ? -10.912 3.668 9.532 1.00 86.25 104 THR A N 1
ATOM 785 C CA . THR A 1 104 ? -10.675 2.843 8.325 1.00 86.25 104 THR A CA 1
ATOM 786 C C . THR A 1 104 ? -11.945 2.327 7.652 1.00 86.25 104 THR A C 1
ATOM 788 O O . THR A 1 104 ? -11.884 1.781 6.552 1.00 86.25 104 THR A O 1
ATOM 791 N N . GLY A 1 105 ? -13.095 2.407 8.325 1.00 84.62 105 GLY A N 1
ATOM 792 C CA . GLY A 1 105 ? -14.332 1.759 7.884 1.00 84.62 105 GLY A CA 1
ATOM 793 C C . GLY A 1 105 ? -14.305 0.226 7.962 1.00 84.62 105 GLY A C 1
ATOM 794 O O . GLY A 1 105 ? -15.224 -0.425 7.464 1.00 84.62 105 GLY A O 1
ATOM 795 N N . ALA A 1 106 ? -13.279 -0.376 8.577 1.00 87.56 106 ALA A N 1
ATOM 796 C CA . ALA A 1 106 ? -13.131 -1.825 8.645 1.00 87.56 106 ALA A CA 1
ATOM 797 C C . ALA A 1 106 ? -14.297 -2.523 9.370 1.00 87.56 106 ALA A C 1
ATOM 799 O O . ALA A 1 106 ? -14.943 -1.991 10.290 1.00 87.56 106 ALA A O 1
ATOM 800 N N . THR A 1 107 ? -14.534 -3.782 8.992 1.00 91.75 107 THR A N 1
ATOM 801 C CA . THR A 1 107 ? -15.480 -4.635 9.713 1.00 91.75 107 THR A CA 1
ATOM 802 C C . THR A 1 107 ? -14.996 -4.866 11.146 1.00 91.75 107 THR A C 1
ATOM 804 O O . THR A 1 107 ? -13.816 -4.718 11.469 1.00 91.75 107 THR A O 1
ATOM 807 N N . LEU A 1 108 ? -15.909 -5.246 12.043 1.00 95.12 108 LEU A N 1
ATOM 808 C CA . LEU A 1 108 ? -15.538 -5.518 13.432 1.00 95.12 108 LEU A CA 1
ATOM 809 C C . LEU A 1 108 ? -14.508 -6.653 13.551 1.00 95.12 108 LEU A C 1
ATOM 811 O O . LEU A 1 108 ? -13.623 -6.581 14.404 1.00 95.12 108 LEU A O 1
ATOM 815 N N . ALA A 1 109 ? -14.619 -7.676 12.700 1.00 95.94 109 ALA A N 1
ATOM 816 C CA . ALA A 1 109 ? -13.695 -8.803 12.683 1.00 95.94 109 ALA A CA 1
ATOM 817 C C . ALA A 1 109 ? -12.289 -8.363 12.249 1.00 95.94 109 ALA A C 1
ATOM 819 O O . ALA A 1 109 ? -11.323 -8.625 12.968 1.00 95.94 109 ALA A O 1
ATOM 820 N N . ASP A 1 110 ? -12.189 -7.624 11.141 1.00 93.25 110 ASP A N 1
ATOM 821 C CA . ASP A 1 110 ? -10.907 -7.155 10.600 1.00 93.25 110 ASP A CA 1
ATOM 822 C C . ASP A 1 110 ? -10.220 -6.161 11.541 1.00 93.25 110 ASP A C 1
ATOM 824 O O . ASP A 1 1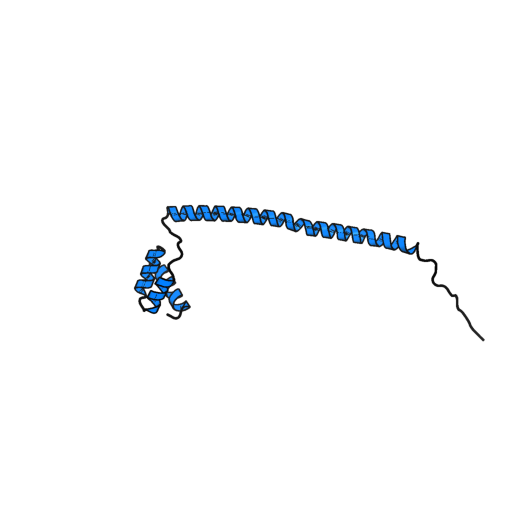10 ? -9.010 -6.234 11.773 1.00 93.25 110 ASP A O 1
ATOM 828 N N . ALA A 1 111 ? -11.002 -5.261 12.143 1.00 94.62 111 ALA A N 1
ATOM 829 C CA . ALA A 1 111 ? -10.494 -4.302 13.112 1.00 94.62 111 ALA A CA 1
ATOM 830 C C . ALA A 1 111 ? -9.956 -4.989 14.367 1.00 94.62 111 ALA A C 1
ATOM 832 O O . ALA A 1 111 ? -8.870 -4.656 14.838 1.00 94.62 111 ALA A O 1
ATOM 833 N N . LYS A 1 112 ? -10.680 -5.984 14.896 1.00 97.06 112 LYS A N 1
ATOM 834 C CA . LYS A 1 112 ? -10.210 -6.772 16.039 1.00 97.06 112 LYS A CA 1
ATOM 835 C C . LYS A 1 112 ? -8.901 -7.487 15.709 1.00 97.06 112 LYS A C 1
ATOM 837 O O . LYS A 1 112 ? -7.950 -7.353 16.473 1.00 97.06 112 LYS A O 1
ATOM 842 N N . ALA A 1 113 ? -8.849 -8.203 14.586 1.00 97.44 113 ALA A N 1
ATOM 843 C CA . ALA A 1 113 ? -7.663 -8.949 14.173 1.00 97.44 113 ALA A CA 1
ATOM 844 C C . ALA A 1 113 ? -6.444 -8.029 13.997 1.00 97.44 113 ALA A C 1
ATOM 846 O O . ALA A 1 113 ? -5.346 -8.345 14.453 1.00 97.44 113 ALA A O 1
ATOM 847 N N . THR A 1 114 ? -6.645 -6.857 13.392 1.00 95.44 114 THR A N 1
ATOM 848 C CA . THR A 1 114 ? -5.571 -5.879 13.188 1.00 95.44 114 THR A CA 1
ATOM 849 C C . THR A 1 114 ? -5.072 -5.296 14.504 1.00 95.44 114 THR A C 1
ATOM 851 O O . THR A 1 114 ? -3.867 -5.263 14.736 1.00 95.44 114 THR A O 1
ATOM 854 N N . VAL A 1 115 ? -5.978 -4.886 15.394 1.00 95.44 115 VAL A N 1
ATOM 855 C CA . VAL A 1 115 ? -5.612 -4.340 16.709 1.00 95.44 115 VAL A CA 1
ATOM 856 C C . VAL A 1 115 ? -4.927 -5.391 17.588 1.00 95.44 115 VAL A C 1
ATOM 858 O O . VAL A 1 115 ? -3.999 -5.062 18.320 1.00 95.44 115 VAL A O 1
ATOM 861 N N . GLU A 1 116 ? -5.331 -6.658 17.499 1.00 96.88 116 GLU A N 1
ATOM 862 C CA . GLU A 1 116 ? -4.667 -7.769 18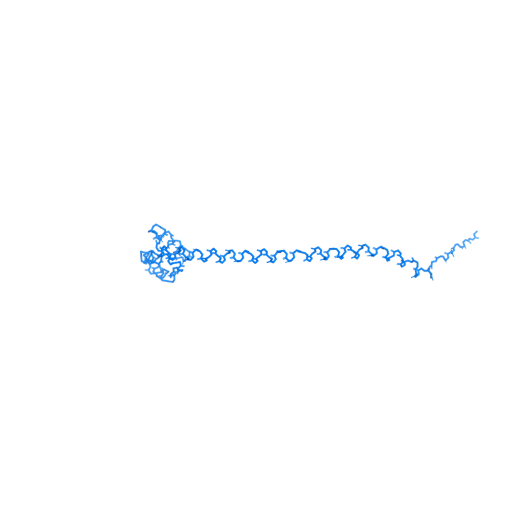.193 1.00 96.88 116 GLU A CA 1
ATOM 863 C C . GLU A 1 116 ? -3.245 -8.007 17.691 1.00 96.88 116 GLU A C 1
ATOM 865 O O . GLU A 1 116 ? -2.335 -8.170 18.501 1.00 96.88 116 GLU A O 1
ATOM 870 N N . ARG A 1 117 ? -3.036 -7.964 16.372 1.00 96.56 117 ARG A N 1
ATOM 871 C CA . ARG A 1 117 ? -1.695 -8.033 15.787 1.00 96.56 117 ARG A CA 1
ATOM 872 C C . ARG A 1 117 ? -0.828 -6.855 16.235 1.00 96.56 117 ARG A C 1
ATOM 874 O O . ARG A 1 117 ? 0.300 -7.076 16.654 1.00 96.56 117 ARG A O 1
ATOM 881 N N . LEU A 1 118 ? -1.369 -5.635 16.219 1.00 94.31 118 LEU A N 1
ATOM 882 C CA . LEU A 1 118 ? -0.656 -4.443 16.688 1.00 94.31 118 LEU A CA 1
ATOM 883 C C . LEU A 1 118 ? -0.244 -4.561 18.159 1.00 94.31 118 LEU A C 1
ATOM 885 O O . LEU A 1 118 ? 0.885 -4.221 18.499 1.00 94.31 118 LEU A O 1
ATOM 889 N N . ALA A 1 119 ? -1.129 -5.068 19.021 1.00 94.94 119 ALA A N 1
ATOM 890 C CA . ALA A 1 119 ? -0.807 -5.317 20.424 1.00 94.94 119 ALA A CA 1
ATOM 891 C C . ALA A 1 119 ? 0.331 -6.342 20.567 1.00 94.94 119 ALA A C 1
ATOM 893 O O . ALA A 1 119 ? 1.303 -6.081 21.270 1.00 94.94 119 ALA A O 1
ATOM 894 N N . ALA A 1 120 ? 0.266 -7.452 19.824 1.00 96.06 120 ALA A N 1
ATOM 895 C CA . ALA A 1 120 ? 1.301 -8.484 19.839 1.00 96.06 120 ALA A CA 1
ATOM 896 C C . ALA A 1 120 ? 2.667 -7.972 19.342 1.00 96.06 120 ALA A C 1
ATOM 898 O O . ALA A 1 120 ? 3.686 -8.256 19.966 1.00 96.06 120 ALA A O 1
ATOM 899 N N . GLU A 1 121 ? 2.696 -7.187 18.260 1.00 94.25 121 GLU A N 1
ATOM 900 C CA . GLU A 1 121 ? 3.919 -6.575 17.714 1.00 94.25 121 GLU A CA 1
ATOM 901 C C . GLU A 1 121 ? 4.581 -5.596 18.697 1.00 94.25 121 GLU A C 1
ATOM 903 O O . GLU A 1 121 ? 5.803 -5.458 18.700 1.00 94.25 121 GLU A O 1
ATOM 908 N N . HIS A 1 122 ? 3.786 -4.936 19.545 1.00 93.50 122 HIS A N 1
ATOM 909 C CA . HIS A 1 122 ? 4.256 -3.929 20.502 1.00 93.50 122 HIS A CA 1
ATOM 910 C C . HIS A 1 122 ? 4.358 -4.448 21.947 1.00 93.50 122 HIS A C 1
ATOM 912 O O . HIS A 1 122 ? 4.733 -3.682 22.834 1.00 93.50 122 HIS A O 1
ATOM 918 N N . GLY A 1 123 ? 4.043 -5.726 22.192 1.00 93.50 123 GLY A N 1
ATOM 919 C CA . GLY A 1 123 ? 4.091 -6.349 23.518 1.00 93.50 123 GLY A CA 1
ATOM 920 C C . GLY A 1 123 ? 3.087 -5.780 24.529 1.00 93.50 123 GLY A C 1
ATOM 921 O O . GLY A 1 123 ? 3.436 -5.643 25.702 1.00 93.50 123 GLY A O 1
ATOM 922 N N . LEU A 1 124 ? 1.881 -5.414 24.074 1.00 91.88 124 LEU A N 1
ATOM 923 C CA . LEU A 1 124 ? 0.803 -4.798 24.868 1.00 91.88 124 LEU A CA 1
ATOM 924 C C . LEU A 1 124 ? -0.353 -5.761 25.171 1.00 91.88 124 LEU A C 1
ATOM 926 O O . LEU A 1 124 ? -0.611 -6.671 24.350 1.00 91.88 124 LEU A O 1
#

Foldseek 3Di:
DYDDDDDPDDDDPDVPVVVVVVVVVVVVVVVVVVVVVVVVVVVPVVVVVVVVVVVVVVVVVVVVVVVVCVVVVFDPDDQPLVVLVVCVVVVNLVVSLVSQCVNGVDDSVVSSVVSVVVCVVVVD

Radius of gyration: 38.74 Å; chains: 1; bounding box: 107×42×70 Å

Sequence (124 aa):
MPVTRTAGTTTMMGGMADLVPALVVLAPVVALLGVFIVVLAQGKAAAARDRARSVERLARVERKLDALLRHHGIDAAEPELPQILEHLRQGRKIHAIKAYRDQTGATLADAKATVERLAAEHGL

InterPro domains:
  IPR014719 Ribosomal protein bL12, C-terminal/adaptor protein ClpS-like [G3DSA:3.30.1390.10] (84-123)

pLDDT: mean 79.88, std 15.41, range [39.97, 97.44]

Organism: NCBI:txid35752

Secondary structure (DSSP, 8-state):
-----------SS-TTTTHHHHHHHHHHHHHHHHHHHHHHHHHHHHHHHHHHHHHHHHHHHHHHHHHHHHHTT---PPP-HHHHHHHHHTT-HHHHHHHHHHHH---HHHHHHHHHHHHHHHT-